Protein 7YXW (pdb70)

Nearest PDB structures (foldseek):
  7yxw-assembly1_A  TM=1.008E+00  e=8.565E-24  Homo sapiens
  1wlp-assembly1_B  TM=9.214E-01  e=2.203E-17  Homo sapiens
  1ov3-assembly1_A  TM=6.554E-01  e=2.614E-18  Homo sapiens
  1ng2-assembly1_A  TM=6.135E-01  e=1.212E-16  Homo sapiens
  1uec-assembly1_A  TM=6.280E-01  e=3.913E-16  Homo sapiens

Structure (mmCIF, N/CA/C/O backbone):
data_7YXW
#
_entry.id   7YXW
#
_cell.length_a   102.444
_cell.length_b   102.444
_cell.length_c   56.075
_cell.angle_alpha   90.000
_cell.angle_beta   90.000
_cell.angle_gamma   90.000
#
_symmetry.space_group_name_H-M   'P 41 21 2'
#
loop_
_entity.id
_entity.type
_entity.pdbx_description
1 polymer 'Cytochrome b-245 light chain'
2 polymer 'Neutrophil cytosol factor 1'
#
loop_
_atom_site.group_PDB
_atom_site.id
_atom_site.type_symbol
_atom_site.label_atom_id
_atom_site.label_alt_id
_atom_site.label_comp_id
_atom_site.label_asym_id
_atom_site.label_entity_id
_atom_site.label_seq_id
_atom_site.pdbx_PDB_ins_code
_atom_site.Cartn_x
_atom_site.Cartn_y
_atom_site.Cartn_z
_atom_site.occupancy
_atom_site.B_iso_or_equiv
_atom_site.auth_seq_id
_atom_site.auth_comp_id
_atom_site.auth_asym_id
_atom_site.auth_atom_id
_atom_site.pdbx_PDB_model_num
ATOM 1 N N . PRO A 1 1 ? -15.882 51.397 -23.624 1.00 83.00 1 PRO D N 1
ATOM 2 C CA . PRO A 1 1 ? -16.438 51.601 -22.292 1.00 80.95 1 PRO D CA 1
ATOM 3 C C . PRO A 1 1 ? -15.364 51.550 -21.220 1.00 74.66 1 PRO D C 1
ATOM 4 O O . PRO A 1 1 ? -14.198 51.389 -21.546 1.00 87.62 1 PRO D O 1
ATOM 8 N N . PRO A 1 2 ? -15.748 51.692 -19.944 1.00 69.57 2 PRO D N 1
ATOM 9 C CA . PRO A 1 2 ? -14.784 51.520 -18.846 1.00 71.24 2 PRO D CA 1
ATOM 10 C C . PRO A 1 2 ? -14.074 50.177 -18.914 1.00 77.97 2 PRO D C 1
ATOM 11 O O . PRO A 1 2 ? -14.630 49.194 -19.432 1.00 78.17 2 PRO D O 1
ATOM 15 N N . SER A 1 3 ? -12.845 50.144 -18.423 1.00 86.74 3 SER D N 1
ATOM 16 C CA . SER A 1 3 ? -12.027 48.924 -18.500 1.00 94.06 3 SER D CA 1
ATOM 17 C C . SER A 1 3 ? -12.284 47.960 -17.329 1.00 82.88 3 SER D C 1
ATOM 18 O O . SER A 1 3 ? -11.881 46.801 -17.385 1.00 88.78 3 SER D O 1
ATOM 21 N N . ASN A 1 4 ? -12.960 48.425 -16.287 1.00 85.41 4 ASN D N 1
ATOM 22 C CA . ASN A 1 4 ? -13.433 47.541 -15.218 1.00 89.66 4 ASN D CA 1
ATOM 23 C C . ASN A 1 4 ? -14.871 47.126 -15.490 1.00 84.70 4 ASN D C 1
ATOM 24 O O . ASN A 1 4 ? -15.637 47.863 -16.122 1.00 73.90 4 ASN D O 1
ATOM 29 N N . PRO A 1 5 ? -15.259 45.939 -15.011 1.00 84.14 5 PRO D N 1
ATOM 30 C CA . PRO A 1 5 ? -16.644 45.588 -15.171 1.00 77.23 5 PRO D CA 1
ATOM 31 C C . PRO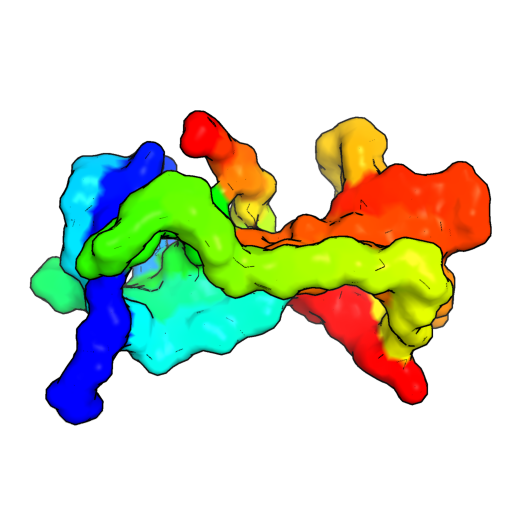 A 1 5 ? -17.468 46.535 -14.351 1.00 80.25 5 PRO D C 1
ATOM 32 O O . PRO A 1 5 ? -16.924 47.181 -13.456 1.00 76.52 5 PRO D O 1
ATOM 36 N N . PRO A 1 6 ? -18.771 46.632 -14.654 1.00 75.52 6 PRO D N 1
ATOM 37 C CA . PRO A 1 6 ? -19.639 47.438 -13.835 1.00 81.68 6 PRO D CA 1
ATOM 38 C C . PRO A 1 6 ? -19.896 46.747 -12.543 1.00 79.26 6 PRO D C 1
ATOM 39 O O . PRO A 1 6 ? -19.466 45.607 -12.351 1.00 79.71 6 PRO D O 1
ATOM 43 N N . PRO A 1 7 ? -20.577 47.444 -11.648 1.00 77.00 7 PRO D N 1
ATOM 44 C CA . PRO A 1 7 ? -20.899 46.795 -10.402 1.00 82.87 7 PRO D CA 1
ATOM 45 C C . PRO A 1 7 ? -22.010 45.758 -10.543 1.00 85.49 7 PRO D C 1
ATOM 46 O O . PRO A 1 7 ? -22.757 45.694 -11.570 1.00 89.52 7 PRO D O 1
ATOM 50 N N . ARG A 1 8 ? -22.114 44.946 -9.497 1.00 77.34 8 ARG D N 1
ATOM 51 C CA . ARG A 1 8 ? -23.174 43.973 -9.461 1.00 80.50 8 ARG D CA 1
ATOM 52 C C . ARG A 1 8 ? -24.455 44.762 -9.318 1.00 83.50 8 ARG D C 1
ATOM 53 O O . ARG A 1 8 ? -24.411 45.901 -8.812 1.00 87.67 8 ARG D O 1
ATOM 61 N N . PRO A 1 9 ? -25.594 44.175 -9.743 1.00 81.03 9 PRO D N 1
ATOM 62 C CA . PRO A 1 9 ? -26.917 44.787 -9.511 1.00 78.89 9 PRO D CA 1
ATOM 63 C C . PRO A 1 9 ? -27.187 45.138 -8.050 1.00 89.00 9 PRO D C 1
ATOM 64 O O . PRO A 1 9 ? -26.576 44.549 -7.154 1.00 94.13 9 PRO D O 1
ATOM 68 N N . PRO A 1 10 ? -28.072 46.118 -7.801 1.00 108.51 10 PRO D N 1
ATOM 69 C CA . PRO A 1 10 ? -28.497 46.447 -6.432 1.00 115.25 10 PRO D CA 1
ATOM 70 C C . PRO A 1 10 ? -30.004 46.097 -6.218 1.00 118.97 10 PRO D C 1
ATOM 71 O O . PRO A 1 10 ? -30.549 45.324 -7.013 1.00 120.53 10 PRO D O 1
ATOM 75 N N . ALA A 1 11 ? -30.651 46.640 -5.167 1.00 120.67 11 ALA D N 1
ATOM 76 C CA . ALA A 1 11 ? -32.150 46.830 -5.100 1.00 108.99 11 ALA D CA 1
ATOM 77 C C . ALA A 1 11 ? -33.019 46.118 -6.196 1.00 109.56 11 ALA D C 1
ATOM 78 O O . ALA A 1 11 ? -33.259 46.651 -7.310 1.00 83.18 11 ALA D O 1
ATOM 80 N N . ILE B 2 2 ? -32.053 58.789 -34.121 1.00 149.25 156 ILE A N 1
ATOM 81 C CA . ILE B 2 2 ? -33.326 59.428 -34.585 1.00 158.00 156 ILE A CA 1
ATOM 82 C C . ILE B 2 2 ? -34.442 59.256 -33.550 1.00 148.29 156 ILE A C 1
ATOM 83 O O . ILE B 2 2 ? -35.239 60.177 -33.362 1.00 143.48 156 ILE A O 1
ATOM 88 N N . ILE B 2 3 ? -34.495 58.108 -32.875 1.00 136.78 157 ILE A N 1
ATOM 89 C CA . ILE B 2 3 ? -35.584 57.834 -31.919 1.00 137.92 157 ILE A CA 1
ATOM 90 C C . ILE B 2 3 ? -35.109 56.895 -30.795 1.00 123.62 157 ILE A C 1
ATOM 91 O O . ILE B 2 3 ? -35.272 55.692 -30.873 1.00 113.21 157 ILE A O 1
ATOM 96 N N . LEU B 2 4 ? -34.520 57.470 -29.749 1.00 120.81 158 LEU A N 1
ATOM 97 C CA . LEU B 2 4 ? -33.694 56.706 -28.800 1.00 112.69 158 LEU A CA 1
ATOM 98 C C . LEU B 2 4 ? -34.545 56.058 -27.736 1.00 109.92 158 LEU A C 1
ATOM 99 O O . LEU B 2 4 ? -35.510 56.667 -27.257 1.00 103.27 158 LEU A O 1
ATOM 104 N N . GLN B 2 5 ? -34.178 54.836 -27.347 1.00 97.64 159 GLN A N 1
ATOM 105 C CA . GLN B 2 5 ? -34.884 54.177 -26.259 1.00 94.56 159 GLN A CA 1
ATOM 106 C C . GLN B 2 5 ? -34.639 54.861 -24.958 1.00 94.67 159 GLN A C 1
ATOM 107 O O . GLN B 2 5 ? -33.525 55.297 -24.674 1.00 100.14 159 GLN A O 1
ATOM 113 N N . THR B 2 6 ? -35.664 54.840 -24.129 1.00 92.24 160 THR A N 1
ATOM 114 C CA . THR B 2 6 ? -35.650 55.587 -22.913 1.00 92.58 160 THR A CA 1
ATOM 115 C C . THR B 2 6 ? -35.885 54.674 -21.713 1.00 81.68 160 THR A C 1
ATOM 116 O O . THR B 2 6 ? -36.721 53.741 -21.753 1.00 88.56 160 THR A O 1
ATOM 120 N N . TYR B 2 7 ? -35.113 54.959 -20.665 1.00 74.50 161 TYR A N 1
ATOM 121 C CA . TYR B 2 7 ? -35.004 54.125 -19.459 1.00 83.21 161 TYR A CA 1
ATOM 122 C C . TYR B 2 7 ? -34.948 54.976 -18.170 1.00 82.37 161 TYR A C 1
ATOM 123 O O . TYR B 2 7 ? -34.619 56.157 -18.204 1.00 88.23 161 TYR A O 1
ATOM 132 N N . ARG B 2 8 ? -35.201 54.345 -17.029 1.00 89.70 162 ARG A N 1
ATOM 133 C CA . ARG B 2 8 ? -35.321 55.055 -15.760 1.00 98.42 162 ARG A CA 1
ATOM 134 C C . ARG B 2 8 ? -34.426 54.443 -14.689 1.00 93.61 162 ARG A C 1
ATOM 135 O O . ARG B 2 8 ? -34.479 53.240 -14.419 1.00 100.21 162 ARG A O 1
ATOM 143 N N . ALA B 2 9 ? -33.624 55.297 -14.068 1.00 88.14 163 ALA A N 1
ATOM 144 C CA . ALA B 2 9 ? -32.722 54.900 -13.004 1.00 93.81 163 ALA A CA 1
ATOM 145 C C . ALA B 2 9 ? -33.451 54.463 -11.772 1.00 97.62 163 ALA A C 1
ATOM 146 O O . ALA B 2 9 ? -34.234 55.224 -11.189 1.00 106.98 163 ALA A O 1
ATOM 148 N N . ILE B 2 10 ? -33.121 53.255 -11.346 1.00 98.17 164 ILE A N 1
ATOM 149 C CA . ILE B 2 10 ? -33.719 52.659 -10.165 1.00 99.58 164 ILE A CA 1
ATOM 150 C C . ILE B 2 10 ? -32.774 52.700 -8.973 1.00 97.31 164 ILE A C 1
ATOM 151 O O . ILE B 2 10 ? -33.068 52.089 -7.961 1.00 116.36 164 ILE A O 1
ATOM 156 N N . ALA B 2 11 ? -31.654 53.417 -9.083 1.00 94.97 165 ALA A N 1
ATOM 157 C CA . ALA B 2 11 ? -30.796 53.707 -7.911 1.00 101.93 165 ALA A CA 1
ATOM 158 C C . ALA B 2 11 ? -29.713 54.754 -8.215 1.00 98.17 165 ALA A C 1
ATOM 159 O O . ALA B 2 11 ? -29.488 55.114 -9.367 1.00 98.79 165 ALA A O 1
ATOM 161 N N . ASP B 2 12 ? -29.060 55.245 -7.172 1.00 100.94 166 ASP A N 1
ATOM 162 C CA . ASP B 2 12 ? -28.050 56.283 -7.322 1.00 111.55 166 ASP A CA 1
ATOM 163 C C . ASP B 2 12 ? -26.764 55.614 -7.808 1.00 100.58 166 ASP A C 1
ATOM 164 O O . ASP B 2 12 ? -26.468 54.514 -7.356 1.00 86.23 166 ASP A O 1
ATOM 169 N N . TYR B 2 13 ? -26.036 56.250 -8.740 1.00 102.39 167 TYR A N 1
ATOM 170 C CA . TYR B 2 13 ? -24.685 55.794 -9.173 1.00 95.02 167 TYR A CA 1
ATOM 171 C C . TYR B 2 13 ? -23.670 56.932 -9.110 1.00 90.24 167 TYR A C 1
ATOM 172 O O . TYR B 2 13 ? -23.995 58.039 -9.529 1.00 89.21 167 TYR A O 1
ATOM 181 N N . GLU B 2 14 ? -22.459 56.639 -8.604 1.00 96.25 168 GLU A N 1
ATOM 182 C CA . GLU B 2 14 ? -21.335 57.597 -8.546 1.00 108.64 168 GLU A CA 1
ATOM 183 C C . GLU B 2 14 ? -20.272 57.209 -9.547 1.00 101.13 168 GLU A C 1
ATOM 184 O O . GLU B 2 14 ? -19.851 56.039 -9.562 1.00 99.97 168 GLU A O 1
ATOM 190 N N . LYS B 2 15 ? -19.836 58.183 -10.358 1.00 83.84 169 LYS A N 1
ATOM 191 C CA . LYS B 2 15 ? -18.722 57.996 -11.282 1.00 85.94 169 LYS A CA 1
ATOM 192 C C . LYS B 2 15 ? -17.504 57.491 -10.548 1.00 87.47 169 LYS A C 1
ATOM 193 O O . LYS B 2 15 ? -17.186 58.016 -9.496 1.00 98.42 169 LYS A O 1
ATOM 199 N N . THR B 2 16 ? -16.875 56.454 -11.095 1.00 92.98 170 THR A N 1
ATOM 200 C CA . THR B 2 16 ? -15.578 55.916 -10.677 1.00 92.79 170 THR A CA 1
ATOM 201 C C . THR B 2 16 ? -14.497 56.191 -11.685 1.00 100.50 170 THR A C 1
ATOM 202 O O . THR B 2 16 ? -13.332 55.957 -11.402 1.00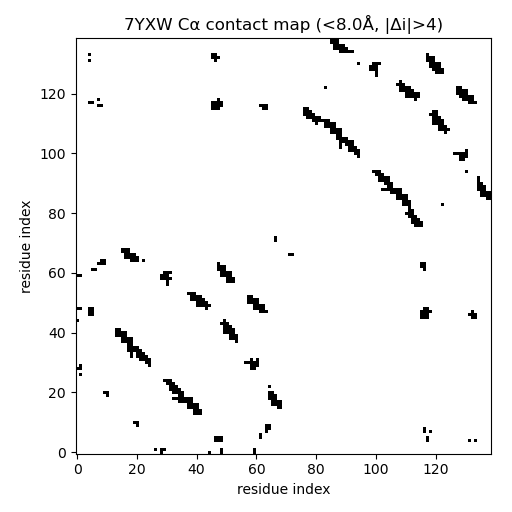 109.58 170 THR A O 1
ATOM 206 N N . SER B 2 17 ? -14.882 56.598 -12.888 1.00 96.92 171 SER A N 1
ATOM 207 C CA . SER B 2 17 ? -13.929 56.782 -13.975 1.00 92.37 171 SER A CA 1
ATOM 208 C C . SER B 2 17 ? -14.440 57.954 -14.791 1.00 92.00 171 SER A C 1
ATOM 209 O O . SER B 2 17 ? -15.573 58.429 -14.576 1.00 98.91 171 SER A O 1
ATOM 212 N N . GLY B 2 18 ? -13.587 58.459 -15.675 1.00 90.55 172 GLY A N 1
ATOM 213 C CA . GLY B 2 18 ? -13.881 59.700 -16.411 1.00 90.41 172 GLY A CA 1
ATOM 214 C C . GLY B 2 18 ? -14.966 59.527 -17.450 1.00 88.61 172 GLY A C 1
ATOM 215 O O . GLY B 2 18 ? -15.758 60.437 -17.665 1.00 84.86 172 GLY A O 1
ATOM 216 N N . SER B 2 19 ? -14.992 58.347 -18.086 1.00 83.40 173 SER A N 1
ATOM 217 C CA . SER B 2 19 ? -15.961 58.027 -19.131 1.00 77.87 173 SER A CA 1
ATOM 218 C C . SER B 2 19 ? -17.347 57.833 -18.568 1.00 74.82 173 SER A C 1
ATOM 219 O O . SER B 2 19 ? -18.289 57.995 -19.306 1.00 64.54 173 SER A O 1
ATOM 222 N N . GLU B 2 20 ? -17.471 57.505 -17.276 1.00 72.11 174 GLU A N 1
ATOM 223 C CA . GLU B 2 20 ? -18.782 57.204 -16.672 1.00 71.48 174 GLU A CA 1
ATOM 224 C C . GLU B 2 20 ? -19.591 58.457 -16.591 1.00 72.79 174 GLU A C 1
ATOM 225 O O . GLU B 2 20 ? -19.063 59.510 -16.802 1.00 80.06 174 GLU A O 1
ATOM 231 N N . MET B 2 21 ? -20.889 58.324 -16.360 1.00 88.51 175 MET A N 1
ATOM 232 C CA . MET B 2 21 ? -21.819 59.432 -16.013 1.00 83.54 175 MET A CA 1
ATOM 233 C C . MET B 2 21 ? -22.404 59.084 -14.642 1.00 85.65 175 MET A C 1
ATOM 234 O O . MET B 2 21 ? -22.371 57.931 -14.244 1.00 95.32 175 MET A O 1
ATOM 239 N N . ALA B 2 22 ? -22.873 60.072 -13.890 1.00 103.62 176 ALA A N 1
ATOM 240 C CA . ALA B 2 22 ? -23.445 59.829 -12.552 1.00 90.12 176 ALA A CA 1
ATOM 241 C C . ALA B 2 22 ? -24.977 59.795 -12.632 1.00 84.50 176 ALA A C 1
ATOM 242 O O . ALA B 2 22 ? -25.592 60.422 -13.517 1.00 85.81 176 ALA A O 1
ATOM 244 N N . LEU B 2 23 ? -25.596 59.014 -11.751 1.00 86.47 177 LEU A N 1
ATOM 245 C CA . LEU B 2 23 ? -27.054 58.934 -11.714 1.00 93.63 177 LEU A CA 1
ATOM 246 C C . LEU B 2 23 ? -27.587 59.260 -10.336 1.00 109.87 177 LEU A C 1
ATOM 247 O O . LEU B 2 23 ? -26.867 59.155 -9.314 1.00 104.37 177 LEU A O 1
ATOM 252 N N . SER B 2 24 ? -28.857 59.669 -10.352 1.00 111.77 178 SER A N 1
ATOM 253 C CA . SER B 2 24 ? -29.687 59.781 -9.169 1.00 108.77 178 SER A CA 1
ATOM 254 C C . SER B 2 24 ? -31.011 59.075 -9.487 1.00 103.20 178 SER A C 1
ATOM 255 O O . SER B 2 24 ? -31.505 59.144 -10.629 1.00 90.81 178 SER A O 1
ATOM 258 N N . THR B 2 25 ? -31.568 58.368 -8.502 1.00 90.61 179 THR A N 1
ATOM 259 C CA . THR B 2 25 ? -32.785 57.588 -8.737 1.00 96.29 179 THR A CA 1
ATOM 260 C C . THR B 2 25 ? -33.915 58.420 -9.368 1.00 99.94 179 THR A C 1
ATOM 261 O O . THR B 2 25 ? -34.111 59.579 -9.010 1.00 95.90 179 THR A O 1
ATOM 265 N N . GLY B 2 26 ? -34.642 57.830 -10.309 1.00 97.84 180 GLY A N 1
ATOM 266 C CA . GLY B 2 26 ? -35.649 58.567 -11.068 1.00 91.92 180 GLY A CA 1
ATOM 267 C C . GLY B 2 26 ? -35.182 59.209 -12.367 1.00 92.78 180 GLY A C 1
ATOM 268 O O . GLY B 2 26 ? -36.016 59.454 -13.241 1.00 91.54 180 GLY A O 1
ATOM 269 N N . ASP B 2 27 ? -33.879 59.485 -12.524 1.00 89.98 181 ASP A N 1
ATOM 270 C CA . ASP B 2 27 ? -33.372 60.084 -13.778 1.00 91.86 181 ASP A CA 1
ATOM 271 C C . ASP B 2 27 ? -33.819 59.294 -15.053 1.00 90.59 181 ASP A C 1
ATOM 272 O O . ASP B 2 27 ? -33.847 58.066 -15.082 1.00 89.69 181 ASP A O 1
ATOM 277 N N . VAL B 2 28 ? -34.199 60.004 -16.099 1.00 86.94 182 VAL A N 1
ATOM 278 C CA . VAL B 2 28 ? -34.633 59.367 -17.338 1.00 88.04 182 VAL A CA 1
ATOM 279 C C . VAL B 2 28 ? -33.617 59.642 -18.437 1.00 92.86 182 VAL A C 1
ATOM 280 O O . VAL B 2 28 ? -33.418 60.806 -18.850 1.00 95.43 182 VAL A O 1
ATOM 284 N N . VAL B 2 29 ? -33.031 58.559 -18.946 1.00 85.54 183 VAL A N 1
ATOM 285 C CA . VAL B 2 29 ? -31.918 58.635 -19.883 1.00 82.66 183 VAL A CA 1
ATOM 286 C C . VAL B 2 29 ? -32.358 58.072 -21.208 1.00 73.09 183 VAL A C 1
ATOM 287 O O . VAL B 2 29 ? -33.265 57.277 -21.251 1.00 74.49 183 VAL A O 1
ATOM 291 N N . GLU B 2 30 ? -31.721 58.509 -22.281 1.00 80.08 184 GLU A N 1
ATOM 292 C CA . GLU B 2 30 ? -31.930 57.934 -23.598 1.00 91.54 184 GLU A CA 1
ATOM 293 C C . GLU B 2 30 ? -30.675 57.124 -23.879 1.00 94.37 184 GLU A C 1
ATOM 294 O O . GLU B 2 30 ? -29.560 57.569 -23.582 1.00 91.20 184 GLU A O 1
ATOM 300 N N . VAL B 2 31 ? -30.847 55.950 -24.465 1.00 78.61 185 VAL A N 1
ATOM 301 C CA . VAL B 2 31 ? -29.757 55.042 -24.551 1.00 82.63 185 VAL A CA 1
ATOM 302 C C . VAL B 2 31 ? -29.161 55.123 -25.907 1.00 79.21 185 VAL A C 1
ATOM 303 O O . VAL B 2 31 ? -29.838 54.806 -26.859 1.00 70.37 185 VAL A O 1
ATOM 307 N N . VAL B 2 32 ? -27.872 55.451 -25.964 1.00 79.14 186 VAL A N 1
ATOM 308 C CA . VAL B 2 32 ? -27.160 55.545 -27.218 1.00 77.21 186 VAL A CA 1
ATOM 309 C C . VAL B 2 32 ? -26.545 54.234 -27.669 1.00 77.45 186 VAL A C 1
ATOM 310 O O . VAL B 2 32 ? -26.648 53.880 -28.849 1.00 71.59 186 VAL A O 1
ATOM 314 N N . GLU B 2 33 ? -25.847 53.538 -26.771 1.00 89.87 187 GLU A N 1
ATOM 315 C CA . GLU B 2 33 ? -25.224 52.234 -27.117 1.00 78.28 187 GLU A CA 1
ATOM 316 C C . GLU B 2 33 ? -25.326 51.276 -25.959 1.00 85.89 187 GLU A C 1
ATOM 317 O O . GLU B 2 33 ? -25.118 51.686 -24.799 1.00 77.44 187 GLU A O 1
ATOM 323 N N . LYS B 2 34 ? -25.651 50.011 -26.272 1.00 84.43 188 LYS A N 1
ATOM 324 C CA . LYS B 2 34 ? -25.711 48.960 -25.268 1.00 82.31 188 LYS A CA 1
ATOM 325 C C . LYS B 2 34 ? -24.569 47.994 -25.510 1.00 85.37 188 LYS A C 1
ATOM 326 O O . LYS B 2 34 ? -24.474 47.391 -26.569 1.00 92.71 188 LYS A O 1
ATOM 332 N N . SER B 2 35 ? -23.694 47.864 -24.524 1.00 81.29 189 SER A N 1
ATOM 333 C CA . SER B 2 35 ? -22.541 46.983 -24.611 1.00 78.81 189 SER A CA 1
ATOM 334 C C . SER B 2 35 ? -22.857 45.741 -23.805 1.00 74.72 189 SER A C 1
ATOM 335 O O . SER B 2 35 ? -23.519 45.815 -22.731 1.00 69.73 189 SER A O 1
ATOM 338 N N . GLU B 2 36 ? -22.395 44.601 -24.328 1.00 78.21 190 GLU A N 1
ATOM 339 C CA . GLU B 2 36 ? -22.608 43.303 -23.661 1.00 81.57 190 GLU A CA 1
ATOM 340 C C . GLU B 2 36 ? -21.808 43.300 -22.375 1.00 77.08 190 GLU A C 1
ATOM 341 O O . GLU B 2 36 ? -22.152 42.548 -21.453 1.00 81.13 190 GLU A O 1
ATOM 347 N N . SER B 2 37 ? -20.781 44.169 -22.329 1.00 68.33 191 SER A N 1
ATOM 348 C CA . SER B 2 37 ? -20.022 44.482 -21.118 1.00 70.16 191 SER A CA 1
ATOM 349 C C . SER B 2 37 ? -20.862 44.774 -19.890 1.00 65.60 191 SER A C 1
ATOM 350 O O . SER B 2 37 ? -20.373 44.579 -18.791 1.00 64.15 191 SER A O 1
ATOM 353 N N . GLY B 2 38 ? -22.098 45.250 -20.106 1.00 69.91 192 GLY A N 1
ATOM 354 C CA . GLY B 2 38 ? -23.065 45.589 -19.050 1.00 67.64 192 GLY A CA 1
ATOM 355 C C . GLY B 2 38 ? -23.118 47.068 -18.730 1.00 69.12 192 GLY A C 1
ATOM 356 O O . GLY B 2 38 ? -23.775 47.455 -17.746 1.00 71.15 192 GLY A O 1
ATOM 357 N N . TRP B 2 39 ? -22.357 47.843 -19.527 1.00 70.53 193 TRP A N 1
ATOM 358 C CA . TRP B 2 39 ? -22.234 49.302 -19.500 1.00 70.14 193 TRP A CA 1
ATOM 359 C C . TRP B 2 39 ? -22.999 49.848 -20.701 1.00 72.71 193 TRP A C 1
ATOM 360 O O . TRP B 2 39 ? -22.806 49.376 -21.824 1.00 71.21 193 TRP A O 1
ATOM 371 N N . TRP B 2 40 ? -23.838 50.850 -20.493 1.00 70.24 194 TRP A N 1
ATOM 372 C CA . TRP B 2 40 ? -24.590 51.446 -21.587 1.00 73.06 194 TRP A CA 1
ATOM 373 C C . TRP B 2 40 ? -24.220 52.906 -21.680 1.00 79.59 194 TRP A C 1
ATOM 374 O O . TRP B 2 40 ? -24.151 53.599 -20.658 1.00 79.87 194 TRP A O 1
ATOM 385 N N . PHE B 2 41 ? -24.022 53.392 -22.899 1.00 77.69 195 PHE A N 1
ATOM 386 C CA . PHE B 2 41 ? -23.813 54.796 -23.095 1.00 73.62 195 PHE A CA 1
ATOM 387 C C . PHE B 2 41 ? -25.153 55.523 -23.245 1.00 74.69 195 PHE A C 1
ATOM 388 O O . PHE B 2 41 ? -25.922 55.253 -24.169 1.00 72.25 195 PHE A O 1
ATOM 396 N N . CYS B 2 42 ? -25.400 56.468 -22.337 1.00 75.49 196 CYS A N 1
ATOM 397 C CA . CYS B 2 42 ? -26.677 57.189 -22.249 1.00 87.33 196 CYS A CA 1
ATOM 398 C C . CYS B 2 42 ? -26.552 58.704 -22.113 1.00 86.56 196 CYS A C 1
ATOM 399 O O . CYS B 2 42 ? -25.588 59.189 -21.526 1.00 82.13 196 CYS A O 1
ATOM 402 N N . GLN B 2 43 ? -27.553 59.434 -22.621 1.00 88.32 197 GLN A N 1
ATOM 403 C CA . GLN B 2 43 ? -27.583 60.913 -22.532 1.00 86.11 197 GLN A CA 1
ATOM 404 C C . GLN B 2 43 ? -28.727 61.425 -21.662 1.00 80.52 197 GLN A C 1
ATOM 405 O O . GLN B 2 43 ? -29.780 60.838 -21.605 1.00 87.80 197 GLN A O 1
ATOM 411 N N . MET B 2 44 ? -28.457 62.506 -20.947 1.00 96.80 198 MET A N 1
ATOM 412 C CA . MET B 2 44 ? -29.453 63.309 -20.265 1.00 92.14 198 MET A CA 1
ATOM 413 C C . MET B 2 44 ? -29.350 64.770 -20.802 1.00 100.28 198 MET A C 1
ATOM 414 O O . MET B 2 44 ? -28.763 65.107 -21.893 1.00 75.94 198 MET A O 1
ATOM 419 N N . LYS B 2 45 ? -29.999 65.631 -20.037 1.00 103.52 199 LYS A N 1
ATOM 420 C CA . LYS B 2 45 ? -29.764 67.030 -20.099 1.00 111.78 199 LYS A CA 1
ATOM 421 C C . LYS B 2 45 ? -28.432 67.275 -19.415 1.00 95.27 199 LYS A C 1
ATOM 422 O O . LYS B 2 45 ? -28.241 66.903 -18.251 1.00 77.31 199 LYS A O 1
ATOM 428 N N . GLY B 2 46 ? -27.511 67.866 -20.180 1.00 87.19 200 GLY A N 1
ATOM 429 C CA . GLY B 2 46 ? -26.218 68.303 -19.671 1.00 90.26 200 GLY A CA 1
ATOM 430 C C . GLY B 2 46 ? -25.257 67.223 -19.227 1.00 94.07 200 GLY A C 1
ATOM 431 O O . GLY B 2 46 ? -24.300 67.497 -18.497 1.00 101.51 200 GLY A O 1
ATOM 432 N N . LYS B 2 47 ? -25.482 65.995 -19.667 1.00 87.90 201 LYS A N 1
ATOM 433 C CA . LYS B 2 47 ? -24.693 64.870 -19.160 1.00 95.51 201 LYS A CA 1
ATOM 434 C C . LYS B 2 47 ? -24.738 63.734 -20.166 1.00 81.97 201 LYS A C 1
ATOM 435 O O . LYS B 2 47 ? -25.803 63.411 -20.677 1.00 87.89 201 LYS A O 1
ATOM 441 N N . ARG B 2 48 ? -23.594 63.129 -20.439 1.00 76.50 202 ARG A N 1
ATOM 442 C CA . ARG B 2 48 ? -23.573 61.882 -21.168 1.00 75.53 202 ARG A CA 1
ATOM 443 C C . ARG B 2 48 ? -22.366 61.041 -20.843 1.00 82.08 202 ARG A C 1
ATOM 444 O O . ARG B 2 48 ? -21.248 61.543 -20.869 1.00 92.96 202 ARG A O 1
ATOM 452 N N . GLY B 2 49 ? -22.629 59.750 -20.567 1.00 88.68 203 GLY A N 1
ATOM 453 C CA . GLY B 2 49 ? -21.614 58.810 -20.116 1.00 86.93 203 GLY A CA 1
ATOM 454 C C . GLY B 2 49 ? -22.064 57.364 -20.014 1.00 79.27 203 GLY A C 1
ATOM 455 O O . GLY B 2 49 ? -23.190 57.026 -20.337 1.00 71.22 203 GLY A O 1
ATOM 456 N N . TRP B 2 50 ? -21.143 56.522 -19.559 1.00 77.12 204 TRP A N 1
ATOM 457 C CA . TRP B 2 50 ? -21.372 55.102 -19.440 1.00 76.14 204 TRP A CA 1
ATOM 458 C C . TRP B 2 50 ? -21.949 54.825 -18.097 1.00 73.45 204 TRP A C 1
ATOM 459 O O . TRP B 2 50 ? -21.464 55.279 -17.104 1.00 76.14 204 TRP A O 1
ATOM 470 N N . ILE B 2 51 ? -22.975 54.015 -18.106 1.00 77.46 205 ILE A N 1
ATOM 471 C CA . ILE B 2 51 ? -23.857 53.815 -16.996 1.00 73.20 205 ILE A CA 1
ATOM 472 C C . ILE B 2 51 ? -23.953 52.310 -16.907 1.00 69.05 205 ILE A C 1
ATOM 473 O O . ILE B 2 51 ? -23.976 51.637 -17.942 1.00 73.42 205 ILE A O 1
ATOM 478 N N . PRO B 2 52 ? -23.974 51.768 -15.698 1.00 65.61 206 PRO A N 1
ATOM 479 C CA . PRO B 2 52 ? -24.344 50.357 -15.506 1.00 65.14 206 PRO A CA 1
ATOM 480 C C . PRO B 2 52 ? -25.791 50.053 -15.862 1.00 64.96 206 PRO A C 1
ATOM 481 O O . PRO B 2 52 ? -26.684 50.609 -15.242 1.00 69.06 206 PRO A O 1
ATOM 485 N N . ALA B 2 53 ? -26.026 49.156 -16.814 1.00 67.47 207 ALA A N 1
ATOM 486 C CA . ALA B 2 53 ? -27.408 48.787 -17.218 1.00 75.13 207 ALA A CA 1
ATOM 487 C C . ALA B 2 53 ? -28.246 48.161 -16.090 1.00 70.28 207 ALA A C 1
ATOM 488 O O . ALA B 2 53 ? -29.458 48.383 -15.971 1.00 68.92 207 ALA A O 1
ATOM 490 N N . SER B 2 54 ? -27.586 47.353 -15.283 1.00 84.69 208 SER A N 1
ATOM 491 C CA . SER B 2 54 ? -28.099 46.908 -13.980 1.00 82.30 208 SER A CA 1
ATOM 492 C C . SER B 2 54 ? -28.958 47.980 -13.234 1.00 81.29 208 SER A C 1
ATOM 493 O O . SER B 2 54 ? -29.958 47.645 -12.616 1.00 85.15 208 SER A O 1
ATOM 496 N N . PHE B 2 55 ? -28.584 49.258 -13.335 1.00 81.62 209 PHE A N 1
ATOM 497 C CA . PHE B 2 55 ? -29.246 50.346 -12.610 1.00 76.02 209 PHE A CA 1
ATOM 498 C C . PHE B 2 55 ? -30.414 50.960 -13.385 1.00 75.27 209 PHE A C 1
ATOM 499 O O . PHE B 2 55 ? -30.879 52.028 -13.019 1.00 78.21 209 PHE A O 1
ATOM 507 N N . LEU B 2 56 ? -30.943 50.277 -14.399 1.00 81.60 210 LEU A N 1
ATOM 508 C CA . LEU B 2 56 ? -32.037 50.817 -15.186 1.00 88.44 210 LEU A CA 1
ATOM 509 C C . LEU B 2 56 ? -33.256 49.869 -15.342 1.00 99.61 210 LEU A C 1
ATOM 510 O O . LEU B 2 56 ? -33.098 48.705 -15.706 1.00 118.48 210 LEU A O 1
ATOM 515 N N . GLU B 2 57 ? -34.457 50.394 -15.084 1.00 101.87 211 GLU A N 1
ATOM 516 C CA . GLU B 2 57 ? -35.713 49.843 -15.606 1.00 102.01 211 GLU A CA 1
ATOM 517 C C . GLU B 2 57 ? -36.001 50.523 -16.946 1.00 98.44 211 GLU A C 1
ATOM 518 O O . GLU B 2 57 ? -35.644 51.677 -17.092 1.00 107.50 211 GLU A O 1
ATOM 524 N N . PRO B 2 58 ? -36.694 49.858 -17.904 1.00 105.86 212 PRO A N 1
ATOM 525 C CA . PRO B 2 58 ? -37.212 50.619 -19.083 1.00 119.04 212 PRO A CA 1
ATOM 526 C C . PRO B 2 58 ? -38.515 51.389 -18.818 1.00 123.64 212 PRO A C 1
ATOM 527 O O . PRO B 2 58 ? -39.118 51.245 -17.747 1.00 117.63 212 PRO A O 1
ATOM 531 N N . LEU B 2 59 ? -38.940 52.197 -19.789 1.00 128.36 213 LEU A N 1
ATOM 532 C CA . LEU B 2 59 ? -40.227 52.879 -19.689 1.00 140.12 213 LEU A CA 1
ATOM 533 C C . LEU B 2 59 ? -41.191 52.239 -20.670 1.00 144.18 213 LEU A C 1
ATOM 534 O O . LEU B 2 59 ? -41.714 52.893 -21.568 1.00 147.45 213 LEU A O 1
ATOM 539 N N . ASP B 2 60 ? -41.431 50.945 -20.467 1.00 159.38 214 ASP A N 1
ATOM 540 C CA . ASP B 2 60 ? -42.265 50.123 -21.367 1.00 165.96 214 ASP A CA 1
ATOM 541 C C . ASP B 2 60 ? -43.150 49.129 -20.605 1.00 172.74 214 ASP A C 1
ATOM 542 O O . ASP B 2 60 ? -44.375 49.232 -20.647 1.00 163.23 214 ASP A O 1
ATOM 547 N N . SER B 2 61 ? -42.522 48.169 -19.927 1.00 177.47 215 SER A N 1
ATOM 548 C CA . SER B 2 61 ? -43.229 47.144 -19.151 1.00 170.20 215 SER A CA 1
A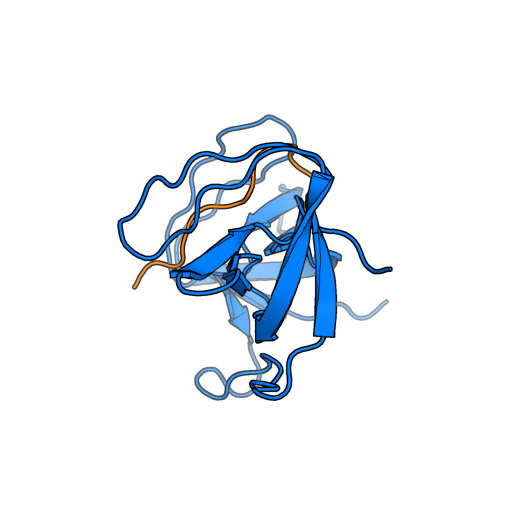TOM 549 C C . SER B 2 61 ? -42.453 46.828 -17.848 1.00 169.62 215 SER A C 1
ATOM 550 O O . SER B 2 61 ? -42.257 45.654 -17.509 1.00 151.76 215 SER A O 1
ATOM 553 N N . PRO B 2 62 ? -42.069 47.888 -17.085 1.00 182.78 216 PRO A N 1
ATOM 554 C CA . PRO B 2 62 ? -41.014 47.969 -16.035 1.00 187.09 216 PRO A CA 1
ATOM 555 C C . PRO B 2 62 ? -40.476 46.701 -15.301 1.00 180.37 216 PRO A C 1
ATOM 556 O O . PRO B 2 62 ? -39.288 46.669 -14.940 1.00 134.40 216 PRO A O 1
ATOM 560 N N . ASP B 2 63 ? -41.326 45.694 -15.069 1.00 1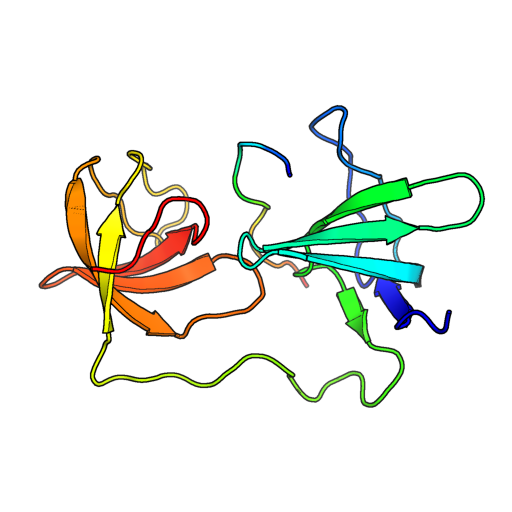88.84 217 ASP A N 1
ATOM 561 C CA . ASP B 2 63 ? -40.956 44.490 -14.281 1.00 185.68 217 ASP A CA 1
ATOM 562 C C . ASP B 2 63 ? -40.580 43.238 -15.135 1.00 189.26 217 ASP A C 1
ATOM 563 O O . ASP B 2 63 ? -39.825 42.359 -14.665 1.00 173.87 217 ASP A O 1
ATOM 568 N N . GLU B 2 64 ? -41.132 43.153 -16.357 1.00 179.27 218 GLU A N 1
ATOM 569 C CA . GLU B 2 64 ? -40.747 42.138 -17.361 1.00 170.95 218 GLU A CA 1
ATOM 570 C C . GLU B 2 64 ? -39.270 42.262 -17.701 1.00 165.92 218 GLU A C 1
ATOM 571 O O . GLU B 2 64 ? -38.826 43.348 -18.069 1.00 160.69 218 GLU A O 1
ATOM 577 N N . THR B 2 65 ? -38.511 41.171 -17.626 1.00 158.68 219 THR A N 1
ATOM 578 C CA . THR B 2 65 ? -37.103 41.242 -18.044 1.00 141.44 219 THR A CA 1
ATOM 579 C C . THR B 2 65 ? -37.016 41.231 -19.583 1.00 121.67 219 THR A C 1
ATOM 580 O O . THR B 2 65 ? -37.916 40.758 -20.293 1.00 104.33 219 THR A O 1
ATOM 584 N N . GLU B 2 66 ? -35.937 41.827 -20.064 1.00 111.82 220 GLU A N 1
ATOM 585 C CA . GLU B 2 66 ? -35.512 41.724 -21.443 1.00 110.29 220 GLU A CA 1
ATOM 586 C C . GLU B 2 66 ? -34.140 40.987 -21.526 1.00 104.81 220 GLU A C 1
ATOM 587 O O . GLU B 2 66 ? -33.509 41.010 -22.604 1.00 81.63 220 GLU A O 1
ATOM 593 N N . ASP B 2 67 ? -33.684 40.353 -20.413 1.00 96.62 221 ASP A N 1
ATOM 594 C CA . ASP B 2 67 ? -32.507 39.422 -20.418 1.00 101.61 221 ASP A CA 1
ATOM 595 C C . ASP B 2 67 ? -32.796 38.245 -21.341 1.00 104.87 221 ASP A C 1
ATOM 596 O O . ASP B 2 67 ? -33.962 37.866 -21.496 1.00 121.15 221 ASP A O 1
ATOM 601 N N . PRO B 2 68 ? -31.756 37.627 -21.931 1.00 99.53 222 PRO A N 1
ATOM 602 C CA . PRO B 2 68 ? -32.050 36.346 -22.577 1.00 97.29 222 PRO A CA 1
ATOM 603 C C . PRO B 2 68 ? -32.506 35.338 -21.531 1.00 95.45 222 PRO A C 1
ATOM 604 O O . PRO B 2 68 ? -32.880 35.709 -20.422 1.00 101.44 222 PRO A O 1
ATOM 608 N N . GLU B 2 69 ? -32.497 34.065 -21.852 1.00 106.93 223 GLU A N 1
ATOM 609 C CA . GLU B 2 69 ? -32.738 33.085 -20.802 1.00 109.58 223 GLU A CA 1
ATOM 610 C C . GLU B 2 69 ? -31.684 32.014 -20.862 1.00 95.81 223 GLU A C 1
ATOM 611 O O . GLU B 2 69 ? -31.030 31.846 -21.914 1.00 81.40 223 GLU A O 1
ATOM 617 N N . PRO B 2 70 ? -31.501 31.299 -19.737 1.00 78.36 224 PRO A N 1
ATOM 618 C CA . PRO B 2 70 ? -30.352 30.416 -19.635 1.00 83.74 224 PRO 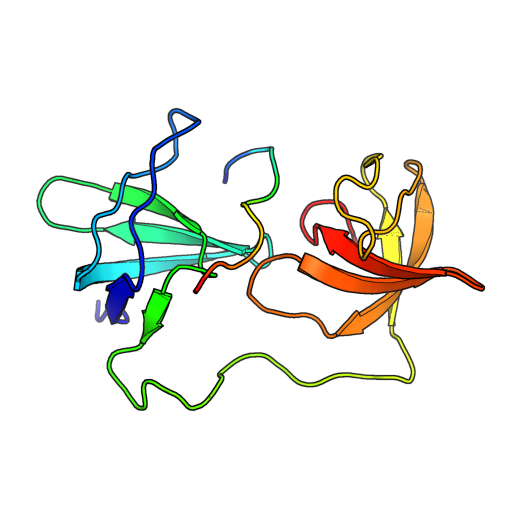A CA 1
ATOM 619 C C . PRO B 2 70 ? -30.291 29.451 -20.768 1.00 86.43 224 PRO A C 1
ATOM 620 O O . PRO B 2 70 ? -31.331 29.057 -21.296 1.00 95.81 224 PRO A O 1
ATOM 624 N N . ASN B 2 71 ? -29.076 29.108 -21.165 1.00 80.46 225 ASN A N 1
ATOM 625 C CA . ASN B 2 71 ? -28.866 27.963 -22.018 1.00 78.00 225 ASN A CA 1
ATOM 626 C C . ASN B 2 71 ? -27.958 26.956 -21.261 1.00 82.06 225 ASN A C 1
ATOM 627 O O . ASN B 2 71 ? -26.741 26.977 -21.395 1.00 79.02 225 ASN A O 1
ATOM 632 N N . TYR B 2 72 ? -28.578 26.073 -20.473 1.00 83.94 226 TYR A N 1
ATOM 633 C CA . TYR B 2 72 ? -27.857 25.167 -19.589 1.00 82.63 226 TYR A CA 1
ATOM 634 C C . TYR B 2 72 ? -27.002 24.129 -20.288 1.00 87.60 226 TYR A C 1
ATOM 635 O O . TYR B 2 72 ? -26.204 23.469 -19.653 1.00 91.93 226 TYR A O 1
ATOM 644 N N . ALA B 2 73 ? -27.163 23.982 -21.594 1.00 89.12 227 ALA A N 1
ATOM 645 C CA . ALA B 2 73 ? -26.225 23.212 -22.407 1.00 82.79 227 ALA A CA 1
ATOM 646 C C . ALA B 2 73 ? -24.872 23.851 -22.415 1.00 84.04 227 ALA A C 1
ATOM 647 O O . ALA B 2 73 ? -23.861 23.200 -22.551 1.00 81.33 227 ALA A O 1
ATOM 649 N N . GLY B 2 74 ? -24.860 25.165 -22.332 1.00 102.81 228 GLY A N 1
ATOM 650 C CA . GLY B 2 74 ? -23.620 25.898 -22.304 1.00 103.49 228 GLY A CA 1
ATOM 651 C C . GLY B 2 74 ? -23.045 26.071 -23.691 1.00 96.67 228 GLY A C 1
ATOM 652 O O . GLY B 2 74 ? -23.265 25.236 -24.580 1.00 90.76 228 GLY A O 1
ATOM 653 N N . GLU B 2 75 ? -22.263 27.144 -23.805 1.00 95.32 229 GLU A N 1
ATOM 654 C CA . GLU B 2 75 ? -21.689 27.652 -25.021 1.00 91.81 229 GLU A CA 1
ATOM 655 C C . GLU B 2 75 ? -20.219 27.943 -24.713 1.00 95.29 229 GLU A C 1
ATOM 656 O O . GLU B 2 75 ? -19.906 28.378 -23.591 1.00 94.27 229 GLU A O 1
ATOM 662 N N . PRO B 2 76 ? -19.317 27.760 -25.694 1.00 98.95 230 PRO A N 1
ATOM 663 C CA . PRO B 2 76 ? -17.865 27.824 -25.434 1.00 105.66 230 PRO A CA 1
ATOM 664 C C . PRO B 2 76 ? -17.239 29.226 -25.405 1.00 88.57 230 PRO A C 1
ATOM 665 O O . PRO B 2 76 ? -17.208 29.905 -26.423 1.00 92.32 230 PRO A O 1
ATOM 669 N N . TYR B 2 77 ? -16.704 29.629 -24.259 1.00 84.38 231 TYR A N 1
ATOM 670 C CA . TYR B 2 77 ? -15.913 30.872 -24.170 1.00 88.58 231 TYR A CA 1
ATOM 671 C C . TYR B 2 77 ? -14.545 30.668 -23.510 1.00 84.49 231 TYR A C 1
ATOM 672 O O . TYR B 2 77 ? -14.298 29.678 -22.801 1.00 85.87 231 TYR A O 1
ATOM 681 N N . VAL B 2 78 ? -13.669 31.631 -23.745 1.00 80.08 232 VAL A N 1
ATOM 682 C CA . VAL B 2 78 ? -12.370 31.674 -23.087 1.00 85.97 232 VAL A CA 1
ATOM 683 C C . VAL B 2 78 ? -12.135 33.037 -22.412 1.00 86.95 232 VAL A C 1
ATOM 684 O O . VAL B 2 78 ? -12.556 34.085 -22.907 1.00 91.27 232 VAL A O 1
ATOM 688 N N . ALA B 2 79 ? -11.432 33.025 -21.288 1.00 86.66 233 ALA A N 1
ATOM 689 C CA . ALA B 2 79 ? -11.096 34.267 -20.603 1.00 81.65 233 ALA A CA 1
ATOM 690 C C . ALA B 2 79 ? -9.994 34.956 -21.336 1.00 76.88 233 ALA A C 1
ATOM 691 O O . ALA B 2 79 ? -8.965 34.354 -21.595 1.00 81.69 233 ALA A O 1
ATOM 693 N N . ILE B 2 80 ? -10.215 36.228 -21.640 1.00 84.52 234 ILE A N 1
ATOM 694 C CA . ILE B 2 80 ? -9.198 37.098 -22.254 1.00 79.59 234 ILE A CA 1
ATOM 695 C C . ILE B 2 80 ? -8.314 37.859 -21.236 1.00 88.27 234 ILE A C 1
ATOM 696 O O . ILE B 2 80 ? -7.264 38.409 -21.584 1.00 91.55 234 ILE A O 1
ATOM 701 N N . LYS B 2 81 ? -8.742 37.878 -19.979 1.00 86.39 235 LYS A N 1
ATOM 702 C CA . LYS B 2 81 ? -8.078 38.632 -18.936 1.00 86.37 235 LYS A CA 1
ATOM 703 C C . LYS B 2 81 ? -8.398 37.975 -17.602 1.00 75.69 235 LYS A C 1
ATOM 704 O O . LYS B 2 81 ? -9.536 37.648 -17.334 1.00 80.04 235 LYS A O 1
ATOM 710 N N . ALA B 2 82 ? -7.401 37.817 -16.758 1.00 72.98 236 ALA A N 1
ATOM 711 C CA . ALA B 2 82 ? -7.625 37.248 -15.446 1.00 73.66 236 ALA A CA 1
ATOM 712 C C . ALA B 2 82 ? -8.548 38.128 -14.615 1.00 71.90 236 ALA A C 1
ATOM 713 O O . ALA B 2 82 ? -8.440 39.344 -14.662 1.00 80.64 236 ALA A O 1
ATOM 715 N N . TYR B 2 83 ? -9.436 37.488 -13.862 1.00 70.30 237 TYR A N 1
ATOM 716 C CA . TYR B 2 83 ? -10.263 38.135 -12.859 1.00 71.04 237 TYR A CA 1
ATOM 717 C C . TYR B 2 83 ? -10.329 37.240 -11.605 1.00 73.28 237 TYR A C 1
ATOM 718 O O . TYR B 2 83 ? -10.492 36.030 -11.706 1.00 69.27 237 TYR A O 1
ATOM 727 N N . THR B 2 84 ? -10.135 37.859 -10.446 1.00 73.75 238 THR A N 1
ATOM 728 C CA . THR B 2 84 ? -10.316 37.255 -9.137 1.00 73.34 238 THR A CA 1
ATOM 729 C C . THR B 2 84 ? -11.767 37.498 -8.683 1.00 77.68 238 THR A C 1
ATOM 730 O O . THR B 2 84 ? -12.290 38.629 -8.739 1.00 75.89 238 THR A O 1
ATOM 734 N N . ALA B 2 85 ? -12.395 36.439 -8.182 1.00 84.38 239 ALA A N 1
ATOM 735 C CA . ALA B 2 85 ? -13.722 36.526 -7.621 1.00 80.79 239 ALA A CA 1
ATOM 736 C C . ALA B 2 85 ? -13.664 37.575 -6.541 1.00 76.52 239 ALA A C 1
ATOM 737 O O . ALA B 2 85 ? -12.659 37.734 -5.890 1.00 71.82 239 ALA A O 1
ATOM 739 N N . VAL B 2 86 ? -14.738 38.314 -6.374 1.00 82.57 240 VAL A N 1
ATOM 740 C CA . VAL B 2 86 ? -14.838 39.253 -5.274 1.00 83.63 240 VAL A CA 1
ATOM 741 C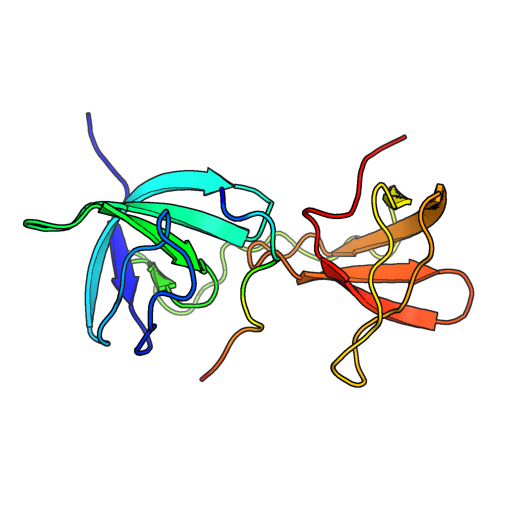 C . VAL B 2 86 ? -15.978 38.868 -4.368 1.00 83.27 240 VAL A C 1
ATOM 742 O O . VAL B 2 86 ? -15.780 38.753 -3.194 1.00 89.20 240 VAL A O 1
ATOM 746 N N . GLU B 2 87 ? -17.172 38.709 -4.915 1.00 81.68 241 GLU A N 1
ATOM 747 C CA . GLU B 2 87 ? -18.261 38.062 -4.200 1.00 89.14 241 GLU A CA 1
ATOM 748 C C . GLU B 2 87 ? -18.116 36.551 -4.240 1.00 84.60 241 GLU A C 1
ATOM 749 O O . GLU B 2 87 ? -17.432 36.011 -5.106 1.00 86.49 241 GLU A O 1
ATOM 755 N N . GLY B 2 88 ? -18.828 35.883 -3.336 1.00 82.50 242 GLY A N 1
ATOM 756 C CA . GLY B 2 88 ? -18.819 34.422 -3.219 1.00 78.16 242 GLY A CA 1
ATOM 757 C C . GLY B 2 88 ? -19.388 33.688 -4.416 1.00 79.73 242 GLY A C 1
ATOM 758 O O . GLY B 2 88 ? -18.948 32.592 -4.734 1.00 89.27 242 GLY A O 1
ATOM 759 N N . ASP B 2 89 ? -20.342 34.301 -5.102 1.00 77.20 243 ASP A N 1
ATOM 760 C CA . ASP B 2 89 ? -21.002 33.677 -6.266 1.00 76.72 243 ASP A CA 1
ATOM 761 C C . ASP B 2 89 ? -20.218 33.847 -7.578 1.00 75.04 243 ASP A C 1
ATOM 762 O O . ASP B 2 89 ? -20.647 33.339 -8.634 1.00 74.18 243 ASP A O 1
ATOM 767 N N . GLU B 2 90 ? -19.099 34.574 -7.512 1.00 77.02 244 GLU A N 1
ATOM 768 C CA . GLU B 2 90 ? -18.252 34.843 -8.680 1.00 77.27 244 GLU A CA 1
ATOM 769 C C . GLU B 2 90 ? -17.199 33.776 -8.815 1.00 79.34 244 GLU A C 1
ATOM 770 O O . GLU B 2 90 ? -16.939 33.034 -7.871 1.00 82.40 244 GLU A O 1
ATOM 776 N N . VAL B 2 91 ? -16.588 33.721 -9.989 1.00 72.34 245 VAL A N 1
ATOM 777 C CA . VAL B 2 91 ? -15.692 32.661 -10.337 1.00 69.42 245 VAL A CA 1
ATOM 778 C C . VAL B 2 91 ? -14.391 33.282 -10.693 1.00 75.01 245 VAL A C 1
ATOM 779 O O . VAL B 2 91 ? -14.340 34.131 -11.569 1.00 76.32 245 VAL A O 1
ATOM 783 N N . SER B 2 92 ? -13.319 32.832 -10.064 1.00 76.25 246 SER A N 1
ATOM 784 C CA . SER B 2 92 ? -12.004 33.304 -10.474 1.00 72.61 246 SER A CA 1
ATOM 785 C C . SER B 2 92 ? -11.497 32.496 -11.661 1.00 72.28 246 SER A C 1
ATOM 786 O O . SER B 2 92 ? -11.531 31.259 -11.657 1.00 78.37 246 SER A O 1
ATOM 789 N N . LEU B 2 93 ? -11.002 33.201 -12.662 1.00 69.63 247 LEU A N 1
ATOM 790 C CA . LEU B 2 93 ? -10.268 32.596 -13.760 1.00 70.83 247 LEU A CA 1
ATOM 791 C C . LEU B 2 93 ? -8.916 33.244 -13.979 1.00 74.41 247 LEU A C 1
ATOM 792 O O . LEU B 2 93 ? -8.569 34.296 -13.414 1.00 76.78 247 LEU A O 1
ATOM 797 N N . LEU B 2 94 ? -8.157 32.546 -14.797 1.00 72.25 248 LEU A N 1
ATOM 798 C CA . LEU B 2 94 ? -6.854 32.939 -15.227 1.00 76.39 248 LEU A CA 1
ATOM 799 C C . LEU B 2 94 ? -7.021 33.195 -16.695 1.00 75.15 248 LEU A C 1
ATOM 800 O O . LEU B 2 94 ? -7.825 32.507 -17.332 1.00 71.81 248 LEU A O 1
ATOM 805 N N . GLU B 2 95 ? -6.241 34.138 -17.235 1.00 76.68 249 GLU A N 1
ATOM 806 C CA . GLU B 2 95 ? -6.252 34.435 -18.679 1.00 88.32 249 GLU A CA 1
ATOM 807 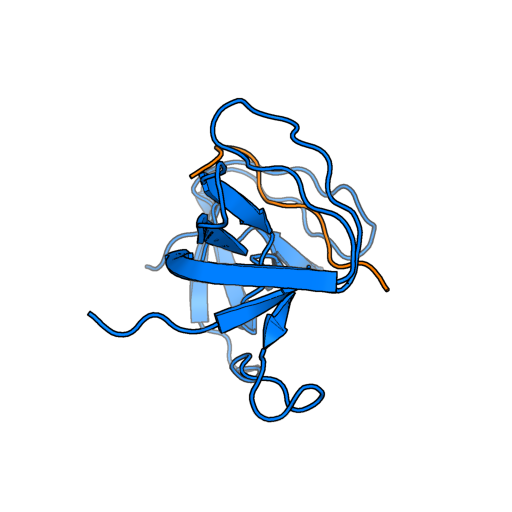C C . GLU B 2 95 ? -6.023 33.128 -19.417 1.00 84.65 249 GLU A C 1
ATOM 808 O O . GLU B 2 95 ? -5.130 32.362 -19.071 1.00 88.03 249 GLU A O 1
ATOM 814 N N . GLY B 2 96 ? -6.899 32.842 -20.370 1.00 80.33 250 GLY A N 1
ATOM 815 C CA . GLY B 2 96 ? -6.739 31.700 -21.224 1.00 76.48 250 GLY A CA 1
ATOM 816 C C . GLY B 2 96 ? -7.627 30.524 -20.915 1.00 76.50 250 GLY A C 1
ATOM 817 O O . GLY B 2 96 ? -7.779 29.664 -21.788 1.00 77.84 250 GLY A O 1
ATOM 818 N N . GLU B 2 97 ? -8.255 30.475 -19.734 1.00 79.30 251 GLU A N 1
ATOM 819 C CA . GLU B 2 97 ? -9.143 29.317 -19.365 1.00 81.06 251 GLU A CA 1
ATOM 820 C C . GLU B 2 97 ? -10.467 29.196 -20.136 1.00 76.85 251 GLU A C 1
ATOM 821 O O . GLU B 2 97 ? -11.166 30.185 -20.342 1.00 88.15 251 GLU A O 1
ATOM 827 N N . ALA B 2 98 ? -10.819 27.985 -20.553 1.00 78.52 252 ALA A N 1
ATOM 828 C CA . ALA B 2 98 ? -12.075 27.775 -21.292 1.00 85.94 252 ALA A CA 1
ATOM 829 C C . ALA B 2 98 ? -13.229 27.594 -20.315 1.00 89.31 252 ALA A C 1
ATOM 830 O O . ALA B 2 98 ? -13.090 26.950 -19.254 1.00 76.46 252 ALA A O 1
ATOM 832 N N . VAL B 2 99 ? -14.365 28.186 -20.643 1.00 78.79 253 VAL A N 1
ATOM 833 C CA . VAL B 2 99 ? -15.515 28.038 -19.781 1.00 81.16 253 VAL A CA 1
ATOM 834 C C . VAL B 2 99 ? -16.663 27.848 -20.694 1.00 80.47 253 VAL A C 1
ATOM 835 O O . VAL B 2 99 ? -16.517 27.985 -21.923 1.00 72.71 253 VAL A O 1
ATOM 839 N N . GLU B 2 100 ? -17.784 27.523 -20.055 1.00 88.00 254 GLU A N 1
ATOM 840 C CA . GLU B 2 100 ? -19.061 27.341 -20.695 1.00 89.22 254 GLU A CA 1
ATOM 841 C C . GLU B 2 100 ? -19.978 28.371 -20.134 1.00 79.97 254 GLU A C 1
ATOM 842 O O . GLU B 2 100 ? -20.251 28.339 -18.913 1.00 68.53 254 GLU A O 1
ATOM 848 N N . VAL B 2 101 ? -20.443 29.265 -21.016 1.00 76.97 255 VAL A N 1
ATOM 849 C CA . VAL B 2 101 ? -21.441 30.302 -20.651 1.00 83.68 255 VAL A CA 1
ATOM 850 C C . VAL B 2 101 ? -22.871 29.743 -20.626 1.00 74.41 255 VAL A C 1
ATOM 851 O O . VAL B 2 101 ? -23.382 29.304 -21.661 1.00 72.24 255 VAL A O 1
ATOM 855 N N . ILE B 2 102 ? -23.525 29.789 -19.471 1.00 74.44 256 ILE A N 1
ATOM 856 C CA . ILE B 2 102 ? -24.898 29.286 -19.379 1.00 82.21 256 ILE A CA 1
ATOM 857 C C . ILE B 2 102 ? -26.008 30.328 -19.261 1.00 85.17 256 ILE A C 1
ATOM 858 O O . ILE B 2 102 ? -27.180 29.957 -19.192 1.00 105.89 256 ILE A O 1
ATOM 863 N N . HIS B 2 103 ? -25.670 31.611 -19.273 1.00 81.77 257 HIS A N 1
ATOM 864 C CA . HIS B 2 103 ? -26.673 32.663 -19.139 1.00 79.93 257 HIS A CA 1
ATOM 865 C C . HIS B 2 103 ? -26.103 34.043 -19.367 1.00 77.91 257 HIS A C 1
ATOM 866 O O . HIS B 2 103 ? -25.530 34.605 -18.445 1.00 83.50 257 HIS A O 1
ATOM 873 N N . LYS B 2 104 ? -26.341 34.614 -20.546 1.00 76.99 258 LYS A N 1
ATOM 874 C CA . LYS B 2 104 ? -25.777 35.918 -20.947 1.00 69.52 258 LYS A CA 1
ATOM 875 C C . LYS B 2 104 ? -26.592 37.127 -20.483 1.00 71.87 258 LYS A C 1
ATOM 876 O O . LYS B 2 104 ? -27.085 37.937 -21.266 1.00 75.74 258 LYS A O 1
ATOM 882 N N . LEU B 2 105 ? -26.656 37.273 -19.176 1.00 78.40 259 LEU A N 1
ATOM 883 C CA . LEU B 2 105 ? -27.373 38.341 -18.557 1.00 74.60 259 LEU A CA 1
ATOM 884 C C . LEU B 2 105 ? -26.874 39.697 -19.093 1.00 86.83 259 LEU A C 1
ATOM 885 O O . LEU B 2 105 ? -25.692 39.868 -19.386 1.00 82.93 259 LEU A O 1
ATOM 890 N N . LEU B 2 106 ? -27.792 40.646 -19.280 1.00 96.60 260 LEU A N 1
ATOM 891 C CA . LEU B 2 106 ? -27.444 41.932 -19.889 1.00 86.61 260 LEU A CA 1
ATOM 892 C C . LEU B 2 106 ? -26.579 42.784 -19.005 1.00 81.89 260 LEU A C 1
ATOM 893 O O . LEU B 2 106 ? -25.771 43.531 -19.522 1.00 81.20 260 LEU A O 1
ATOM 898 N N . ASP B 2 107 ? -26.766 42.651 -17.689 1.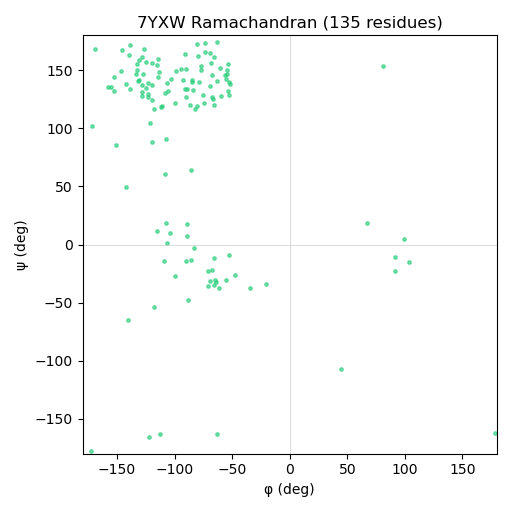00 79.75 261 ASP A N 1
ATOM 899 C CA . ASP B 2 107 ? -25.981 43.341 -16.652 1.00 85.46 261 ASP A CA 1
ATOM 900 C C . ASP B 2 107 ? -24.421 43.239 -16.705 1.00 76.07 261 ASP A C 1
ATOM 901 O O . ASP B 2 107 ? -23.753 43.937 -15.945 1.00 86.24 261 ASP A O 1
ATOM 906 N N . GLY B 2 108 ? -23.869 42.388 -17.575 1.00 65.07 262 GLY A N 1
ATOM 907 C CA . GLY B 2 108 ? -22.428 42.176 -17.707 1.00 71.92 262 GLY A CA 1
ATOM 908 C C . GLY B 2 108 ? -21.806 41.061 -16.850 1.00 70.37 262 GLY A C 1
ATOM 909 O O . GLY B 2 108 ? -20.631 40.712 -17.022 1.00 76.62 262 GLY A O 1
ATOM 910 N N . TRP B 2 109 ? -22.591 40.552 -15.908 1.00 65.96 263 TRP A N 1
ATOM 911 C CA . TRP B 2 109 ? -22.225 39.481 -15.011 1.00 68.54 263 TRP A CA 1
ATOM 912 C C . TRP B 2 109 ? -22.985 38.196 -15.423 1.00 72.84 263 TRP A C 1
ATOM 913 O O . TRP B 2 109 ? -24.151 37.936 -15.000 1.00 73.77 263 TRP A O 1
ATOM 924 N N . TRP B 2 110 ? -22.304 37.460 -16.299 1.00 65.33 264 TRP A N 1
ATOM 925 C CA . TRP B 2 110 ? -22.753 36.206 -16.860 1.00 68.71 264 TRP A CA 1
ATOM 926 C C . TRP B 2 110 ? -22.628 34.990 -15.913 1.00 70.96 264 TRP A C 1
ATOM 927 O O . TRP B 2 110 ? -21.755 34.952 -15.051 1.00 67.57 264 TRP A O 1
ATOM 938 N N . VAL B 2 111 ? -23.519 34.011 -16.074 1.00 75.11 265 VAL A N 1
ATOM 939 C CA . VAL B 2 111 ? -23.381 32.745 -15.364 1.00 75.89 265 VAL A CA 1
ATOM 940 C C . VAL B 2 111 ? -22.562 31.800 -16.207 1.00 75.81 265 VAL A C 1
ATOM 941 O O . VAL B 2 111 ? -22.888 31.566 -17.364 1.00 71.02 265 VAL A O 1
ATOM 945 N N . ILE B 2 112 ? -21.505 31.252 -15.606 1.00 81.49 266 ILE A N 1
ATOM 946 C CA . ILE B 2 112 ? -20.613 30.319 -16.291 1.00 83.37 266 ILE A CA 1
ATOM 947 C C . ILE B 2 112 ? -20.294 29.064 -15.470 1.00 77.32 266 ILE A C 1
ATOM 948 O O . ILE B 2 112 ? -20.363 29.068 -14.226 1.00 68.03 266 ILE A O 1
ATOM 953 N N . ARG B 2 113 ? -19.953 28.006 -16.196 1.00 72.34 267 ARG A N 1
ATOM 954 C CA . ARG B 2 113 ? -19.557 26.745 -15.595 1.00 82.62 267 ARG A CA 1
ATOM 955 C C . ARG B 2 113 ? -18.126 26.512 -16.087 1.00 83.24 267 ARG A C 1
ATOM 956 O O . ARG B 2 113 ? -17.864 26.581 -17.307 1.00 67.98 267 ARG A O 1
ATOM 964 N N . LYS B 2 114 ? -17.219 26.323 -15.114 1.00 75.89 268 LYS A N 1
ATOM 965 C CA . LYS B 2 114 ? -15.858 25.836 -15.316 1.00 82.00 268 LYS A CA 1
ATOM 966 C C . LYS B 2 114 ? -15.717 24.585 -14.487 1.00 73.92 268 LYS A C 1
ATOM 967 O O . LYS B 2 114 ? -15.615 24.636 -13.249 1.00 70.98 268 LYS A O 1
ATOM 973 N N . ASP B 2 115 ? -15.743 23.467 -15.187 1.00 72.95 269 ASP A N 1
ATOM 974 C CA . ASP B 2 115 ? -15.738 22.166 -14.536 1.00 82.59 269 ASP A CA 1
ATOM 975 C C . ASP B 2 115 ? -16.711 22.155 -13.349 1.00 76.26 269 ASP A C 1
ATOM 976 O O . ASP B 2 115 ? -17.919 22.229 -13.551 1.00 91.26 269 ASP A O 1
ATOM 981 N N . ASP B 2 116 ? -16.211 22.166 -12.132 1.00 75.81 270 ASP A N 1
ATOM 982 C CA . ASP B 2 116 ? -17.046 21.919 -10.973 1.00 82.00 270 ASP A CA 1
ATOM 983 C C . ASP B 2 116 ? -17.309 23.174 -10.168 1.00 87.25 270 ASP A C 1
ATOM 984 O O . ASP B 2 116 ? -17.682 23.117 -8.980 1.00 76.40 270 ASP A O 1
ATOM 989 N N . VAL B 2 117 ? -17.089 24.324 -10.799 1.00 89.69 271 VAL A N 1
ATOM 990 C CA . VAL B 2 117 ? -17.432 25.584 -10.168 1.00 91.46 271 VAL A CA 1
ATOM 991 C C . VAL B 2 117 ? -18.378 26.270 -11.120 1.00 83.81 271 VAL A C 1
ATOM 992 O O . VAL B 2 117 ? -18.109 26.336 -12.322 1.00 84.67 271 VAL A O 1
ATOM 996 N N . THR B 2 118 ? -19.518 26.716 -10.599 1.00 85.95 272 THR A N 1
ATOM 997 C CA . THR B 2 118 ? -20.447 27.484 -11.418 1.00 85.41 272 THR A CA 1
ATOM 998 C C . THR B 2 118 ? -20.774 28.819 -10.770 1.00 77.43 272 THR A C 1
ATOM 999 O O . THR B 2 118 ? -20.989 28.909 -9.546 1.00 73.02 272 THR A O 1
ATOM 1003 N N . GLY B 2 119 ? -20.746 29.880 -11.583 1.00 78.05 273 GLY A N 1
ATOM 1004 C CA . GLY B 2 119 ? -21.012 31.215 -11.027 1.00 77.40 273 GLY A CA 1
ATOM 1005 C C . GLY B 2 119 ? -20.924 32.379 -11.975 1.00 69.50 273 GLY A C 1
ATOM 1006 O O . GLY B 2 119 ? -20.945 32.229 -13.194 1.00 64.18 273 GLY A O 1
ATOM 1007 N N . TYR B 2 120 ? -20.807 33.550 -11.378 1.00 65.85 274 TYR A N 1
ATOM 1008 C CA . TYR B 2 120 ? -20.855 34.781 -12.112 1.00 70.75 274 TYR A CA 1
ATOM 1009 C C . TYR B 2 120 ? -19.447 35.216 -12.506 1.00 75.00 274 TYR A C 1
ATOM 1010 O O . TYR B 2 120 ? -18.481 35.066 -11.732 1.00 72.95 274 TYR A O 1
ATOM 1019 N N . PHE B 2 121 ? -19.347 35.761 -13.715 1.00 67.22 275 PHE A N 1
ATOM 1020 C CA . PHE B 2 121 ? -18.102 36.254 -14.242 1.00 66.70 275 PHE A CA 1
ATOM 1021 C C . PHE B 2 121 ? -18.346 37.395 -15.265 1.00 75.04 275 PHE A C 1
ATOM 1022 O O . PHE B 2 121 ? -19.328 37.323 -16.053 1.00 69.62 275 PHE A O 1
ATOM 1030 N N . PRO B 2 122 ? -17.444 38.427 -15.302 1.00 70.07 276 PRO A N 1
ATOM 1031 C CA . PRO B 2 122 ? -17.632 39.565 -16.182 1.00 69.95 276 PRO A CA 1
ATOM 1032 C C . PRO B 2 122 ? -17.519 39.231 -17.646 1.00 67.30 276 PRO A C 1
ATOM 1033 O O . PRO B 2 122 ? -16.507 38.661 -18.070 1.00 70.20 276 PRO A O 1
ATOM 1037 N N . SER B 2 123 ? -18.541 39.612 -18.399 1.00 71.21 277 SER A N 1
ATOM 1038 C CA . SER B 2 123 ? -18.610 39.306 -19.823 1.00 72.85 277 SER A CA 1
ATOM 1039 C C . SER B 2 123 ? -17.528 40.021 -20.566 1.00 73.72 277 SER A C 1
ATOM 1040 O O . SER B 2 123 ? -16.985 39.478 -21.524 1.00 75.65 277 SER A O 1
ATOM 1043 N N . MET B 2 124 ? -17.190 41.228 -20.121 1.00 78.12 278 MET A N 1
ATOM 1044 C CA . MET B 2 124 ? -16.086 41.944 -20.758 1.00 86.77 278 MET A CA 1
ATOM 1045 C C . MET B 2 124 ? -14.779 41.143 -20.782 1.00 79.82 278 MET A C 1
ATOM 1046 O O . MET B 2 124 ? -14.015 41.288 -21.724 1.00 82.62 278 MET A O 1
ATOM 1051 N N . TYR B 2 125 ? -14.557 40.288 -19.783 1.00 71.84 279 TYR A N 1
ATOM 1052 C CA . TYR B 2 125 ? -13.354 39.476 -19.710 1.00 78.84 279 TYR A CA 1
ATOM 1053 C C . TYR B 2 125 ? -13.444 38.123 -20.403 1.00 80.08 279 TYR A C 1
ATOM 1054 O O . TYR B 2 125 ? -12.472 37.351 -20.359 1.00 78.55 279 TYR A O 1
ATOM 1063 N N . LEU B 2 126 ? -14.542 37.881 -21.125 1.00 75.42 280 LEU A N 1
ATOM 1064 C CA . LEU B 2 126 ? -14.702 36.663 -21.937 1.00 79.13 280 LEU A CA 1
ATOM 1065 C C . LEU B 2 126 ? -14.771 36.912 -23.431 1.00 73.22 280 LEU A C 1
ATOM 1066 O O . LEU B 2 126 ? -15.157 37.995 -23.862 1.00 79.86 280 LEU A O 1
ATOM 1071 N N . GLN B 2 127 ? -14.495 35.847 -24.186 1.00 81.57 281 GLN A N 1
ATOM 1072 C CA . GLN B 2 127 ? -14.587 35.791 -25.648 1.00 85.04 281 GLN A CA 1
ATOM 1073 C C . GLN B 2 127 ? -15.020 34.407 -26.205 1.00 91.57 281 GLN A C 1
ATOM 1074 O O . GLN B 2 127 ? -14.720 33.365 -25.595 1.00 88.79 281 GLN A O 1
ATOM 1080 N N . LYS B 2 128 ? -15.715 34.395 -27.350 1.00 98.84 282 LYS A N 1
ATOM 1081 C CA . LYS B 2 128 ? -16.130 33.133 -28.040 1.00 104.74 282 LYS A CA 1
ATOM 1082 C C . LYS B 2 128 ? -14.961 32.257 -28.537 1.00 106.43 282 LYS A C 1
ATOM 1083 O O . LYS B 2 128 ? -13.819 32.673 -28.498 1.00 104.59 282 LYS A O 1
ATOM 1089 N N . SER B 2 129 ? -15.260 31.066 -29.062 1.00 117.18 283 SER A N 1
ATOM 1090 C CA . SER B 2 129 ? -14.240 30.223 -29.694 1.00 114.81 283 SER A CA 1
ATOM 1091 C C . SER B 2 129 ? -14.769 29.551 -30.991 1.00 98.43 283 SER A C 1
#

B-factor: mean 92.0, std 22.74, range [60.34, 189.26]

Foldseek 3Di:
DDPDDDDDDDD/DDFFKKFFCAWADDPDDQAWTDHGGFMWTWDAQDLLQWTWTDDVPITHTDRVVRIAGPPPRPDDPFDAWAVVFAKKFFQAFDDDDDPQEDTDHHGDIWTFGGSGSRQWTWIDDPPRIGTDGPVRMDHD

GO terms:
  GO:0005829 cytosol (C, IDA)
  GO:0042554 superoxide anion generation (P, IDA)
  GO:0035091 phosphatidylinositol binding (F, IDA)
  GO:0043325 phosphatidylinositol-3,4-bisphosphate binding (F, IDA)
  GO:0043020 NADPH oxidase complex (C, IDA)
  GO:0006612 protein targeting to membrane (P, IDA)
  GO:0016020 membrane (C, EXP)
  GO:0005829 cytosol (C, TAS)
  GO:0006968 cellular defense response (P, TAS)
  GO:0032010 phagolysosome (C, TAS)
  GO:0005515 protein binding (F, IPI)
  GO:0042554 superoxide anion generation (P, TAS)
  GO:0045087 innate immune response (P, TAS)
  GO:0045730 respiratory burst (P, TAS)
  GO:0043020 NADPH oxidase complex (C, TAS)
  GO:0006801 superoxide metabolic process (P, TAS)
  GO:0017124 SH3 domain binding (F, IPI)
  GO:0042554 superoxide anion generation (P, IMP)
  GO:0005886 plasma membrane (C, IDA)
  GO:0016175 superoxide-generating NAD(P)H oxidase activity (F, IMP)

Secondary structure (P-SEA, 3-state):
cbbbbbbbcbbbbbccccbbbbcccbbbbbccccccccccccccccccccccccccccccccccccccccccbbbbbbccccccccccbbbbccbbbbbbcccccccbbbbbcccccccccccccccc/ccccccccccc

Sequence (139 aa):
PPSNPPPRPPAIILQTYRAIADYEKTSGSEMALSTGDVVEVVEKSESGWWFCQMKGKRGWIPASFLEPLDSPDETEDPEPNYAGEPYVAIKAYTAVEGDEVSLLEGEAVEVIHKLLDGWWVIRKDDVTGYFPSMYLQKS

Solvent-accessible surface area: 7954 Å² total; per-residue (Å²): 88,11,88,88,26,2,51,57,67,58,123,216,161,65,99,56,2,72,0,44,19,99,19,140,115,108,41,77,55,12,5,19,7,64,81,34,43,78,0,70,11,66,104,85,26,113,8,0,4,8,44,0,46,51,205,87,92,136,0,32,0,0,9,17,16,18,51,23,85,133,49,61,138,126,111,92,51,70,143,50,64,150,83,20,58,83,11,37,2,83,98,52,34,104,33,115,92,85,68,12,5,62,8,124,128,49,51,74,7,63,1,9,33,52,29,61,23,1,8,5,22,0,63,61,107,149,88,77,6,66,0,0,2,36,16,12,104,143,103

Organism: Homo sapiens (NCBI:txid9606)

Radius of gyration: 15.53 Å; Cα contacts (8 Å, |Δi|>4): 318; chains: 2; bounding box: 37×46×31 Å

InterPro domains:
  IPR001452 SH3 domain [PF00018] (162-207)
  IPR001452 SH3 domain [PF00018] (232-277)
  IPR001452 SH3 domain [PS50002] (156-215)
  IPR001452 SH3 domain [PS50002] (226-285)
  IPR001452 SH3 domain [SM00326] (159-214)
  IPR001452 SH3 domain [SM00326] (229-284)
  IPR001655 Neutrophil cytosol factor 1 [PR00498] (7-15)
  IPR001655 Neutrophil cytosol factor 1 [PR00498] (43-52)
  IPR001655 Neutrophil cytosol factor 1 [PR00498] (107-126)
  IPR001655 Neutrophil cytosol factor 1 [PR00498] (134-155)
  IPR001655 Neutrophil cytosol factor 1 [PR00498] (187-206)
  IPR001655 Neutrophil cytosol factor 1 [PR00498] (366-385)
  IPR001683 Phox homology [PF00787] (31-120)
  IPR001683 Phox homology [PS50195] (4-125)
  IPR001683 Phox homology [SM00312] (4-121)
  IPR015039 Neutrophil cytosol factor 1, C-terminal [PF08944] (358-390)
  IPR032136 Neutrophil cytosol factor 1, PBR/AIR [PF16621] (292-339)
  IPR034909 Neutrophil cytosol factor 1, PX domain [cd06887] (6-123)
  IPR035756 Neutrophil cytosol factor 1, first SH3 domain [cd12021] (160-212)
  IPR035757 Neutrophil cytosol factor 1, second SH3 domain [cd12022] (230-282)